Protein AF-A0A519BUS3-F1 (afdb_monomer_lite)

Sequence (157 aa):
MDGTASVGVDHPTNLGDGSLDFIPIWARSNIWEPLGLTVFLQFMILGCLMGTLLGGSQGLARSIFGQIVPKTRSTEFFGFFGFFNKVAAFMGPTLYFFMAVVYDSRVGIFSISMLLLIGAGLLYMVDIEAGRADARAEDERLGKKLLDSQGPDSLVE

Radius of gyration: 26.02 Å; chains: 1; bounding box: 67×36×84 Å

Secondary structure (DSSP, 8-state):
--SS-SS-TT-TT-TT--TTTHHHHHHIIIIIHHHT--HHHHHHHHHHHHHHHHHHHHHHHHHHHHHHS-GGGHHHHHHHHHHHHHHHHHHHHHHHHHHHHHT-HHHHHHHHHHHHHHHHHHHHT--HHHHHHHHHHHHHHHHHHHHHHTSGGGG--

Structure (mmCIF, N/CA/C/O backbone):
data_AF-A0A519BUS3-F1
#
_entry.id   AF-A0A519BUS3-F1
#
loop_
_atom_site.group_PDB
_atom_site.id
_atom_site.type_symbol
_atom_site.label_atom_id
_atom_site.label_alt_id
_atom_site.label_comp_id
_atom_site.label_asym_id
_atom_site.label_entity_id
_atom_site.label_seq_id
_atom_site.pdbx_PDB_ins_code
_atom_site.Cartn_x
_atom_site.Cartn_y
_atom_site.Cartn_z
_atom_site.occupancy
_atom_site.B_iso_or_equiv
_atom_site.auth_seq_id
_atom_site.auth_comp_id
_atom_site.auth_asym_id
_atom_site.auth_atom_id
_atom_site.pdbx_PDB_model_num
ATOM 1 N N . MET A 1 1 ? 33.079 -2.866 -37.517 1.00 43.50 1 MET A N 1
ATOM 2 C CA . MET A 1 1 ? 33.039 -3.243 -36.085 1.00 43.50 1 MET A CA 1
ATOM 3 C C . MET A 1 1 ? 32.382 -2.057 -35.425 1.00 43.50 1 MET A C 1
ATOM 5 O O . MET A 1 1 ? 33.065 -1.098 -35.088 1.00 43.50 1 MET A O 1
ATOM 9 N N . ASP A 1 2 ? 31.055 -2.077 -35.388 1.00 44.03 2 ASP A N 1
ATOM 10 C CA . ASP A 1 2 ? 30.251 -0.878 -35.171 1.00 44.03 2 ASP A CA 1
ATOM 11 C C . ASP A 1 2 ? 29.639 -1.028 -33.779 1.00 44.03 2 ASP A C 1
ATOM 13 O O . ASP A 1 2 ? 28.888 -1.965 -33.524 1.00 44.03 2 ASP A O 1
ATOM 17 N N . GLY A 1 3 ? 30.082 -0.181 -32.846 1.00 52.41 3 GLY A N 1
ATOM 18 C CA . GLY A 1 3 ? 29.872 -0.289 -31.396 1.00 52.41 3 GLY A CA 1
ATOM 19 C C . GLY A 1 3 ? 28.442 -0.047 -30.907 1.00 52.41 3 GLY A C 1
ATOM 20 O O . GLY A 1 3 ? 28.248 0.565 -29.861 1.00 52.41 3 GLY A O 1
ATOM 21 N N . THR A 1 4 ? 27.440 -0.525 -31.635 1.00 55.22 4 THR A N 1
ATOM 22 C CA . THR A 1 4 ? 26.029 -0.486 -31.254 1.00 55.22 4 THR A CA 1
ATOM 23 C C . THR A 1 4 ? 25.475 -1.905 -31.313 1.00 55.22 4 THR A C 1
ATOM 25 O O . THR A 1 4 ? 25.420 -2.490 -32.388 1.00 55.22 4 THR A O 1
ATOM 28 N N . ALA A 1 5 ? 25.062 -2.428 -30.155 1.00 58.00 5 ALA A N 1
ATOM 29 C CA . ALA A 1 5 ? 24.571 -3.791 -29.904 1.00 58.00 5 ALA A CA 1
ATOM 30 C C . ALA A 1 5 ? 25.659 -4.871 -29.709 1.00 58.00 5 ALA A C 1
ATOM 32 O O . ALA A 1 5 ? 25.848 -5.766 -30.525 1.00 58.00 5 ALA A O 1
ATOM 33 N N . SER A 1 6 ? 26.334 -4.829 -28.550 1.00 56.81 6 SER A N 1
ATOM 34 C CA . SER A 1 6 ? 27.083 -5.985 -28.011 1.00 56.81 6 SER A CA 1
ATOM 35 C C . SER A 1 6 ? 26.196 -6.948 -27.200 1.00 56.81 6 SER A C 1
ATOM 37 O O . SER A 1 6 ? 26.695 -7.910 -26.619 1.00 56.81 6 SER A O 1
ATOM 39 N N . VAL A 1 7 ? 24.891 -6.692 -27.128 1.00 58.56 7 VAL A N 1
ATOM 40 C CA . VAL A 1 7 ? 23.921 -7.552 -26.452 1.00 58.56 7 VAL A CA 1
ATOM 41 C C . VAL A 1 7 ? 22.808 -7.875 -27.442 1.00 58.56 7 VAL A C 1
ATOM 43 O O . VAL A 1 7 ? 22.374 -6.992 -28.181 1.00 58.56 7 VAL A O 1
ATOM 46 N N . GLY A 1 8 ? 22.421 -9.151 -27.523 1.00 55.22 8 GLY A N 1
ATOM 47 C CA . GLY A 1 8 ? 21.356 -9.603 -28.417 1.00 55.22 8 GLY A CA 1
ATOM 48 C C . GLY A 1 8 ? 20.045 -8.867 -28.143 1.00 55.22 8 GLY A C 1
ATOM 49 O O . GLY A 1 8 ? 19.851 -8.318 -27.059 1.00 55.22 8 GLY A O 1
ATOM 50 N N . VAL A 1 9 ? 19.152 -8.864 -29.132 1.00 60.03 9 VAL A N 1
ATOM 51 C CA . VAL A 1 9 ? 17.814 -8.255 -29.032 1.00 60.03 9 VAL A CA 1
ATOM 52 C C . VAL A 1 9 ? 17.065 -8.722 -27.771 1.00 60.03 9 VAL A C 1
ATOM 54 O O . VAL A 1 9 ? 16.449 -7.889 -27.115 1.00 60.03 9 VAL A O 1
ATOM 57 N N . ASP A 1 10 ? 17.284 -9.973 -27.344 1.00 54.62 10 ASP A N 1
ATOM 58 C CA . ASP A 1 10 ? 16.731 -10.593 -26.128 1.00 54.62 10 ASP A CA 1
ATOM 59 C C . ASP A 1 10 ? 17.666 -10.516 -24.896 1.00 54.62 10 ASP A C 1
ATOM 61 O O . ASP A 1 10 ? 17.894 -11.508 -24.198 1.00 54.62 10 ASP A O 1
ATOM 65 N N . HIS A 1 11 ? 18.287 -9.366 -24.623 1.00 55.38 11 HIS A N 1
ATOM 66 C CA . HIS A 1 11 ? 19.065 -9.186 -23.389 1.00 55.38 11 HIS A CA 1
ATOM 67 C C . HIS A 1 11 ? 18.204 -8.541 -22.289 1.00 55.38 11 HIS A C 1
ATOM 69 O O . HIS A 1 11 ? 17.600 -7.501 -22.548 1.00 55.38 11 HIS A O 1
ATOM 75 N N . PRO A 1 12 ? 18.224 -9.019 -21.026 1.00 55.50 12 PRO A N 1
ATOM 76 C CA . PRO A 1 12 ? 17.409 -8.487 -19.914 1.00 55.50 12 PRO A CA 1
ATOM 77 C C . PRO A 1 12 ? 17.708 -7.024 -19.510 1.00 55.50 12 PR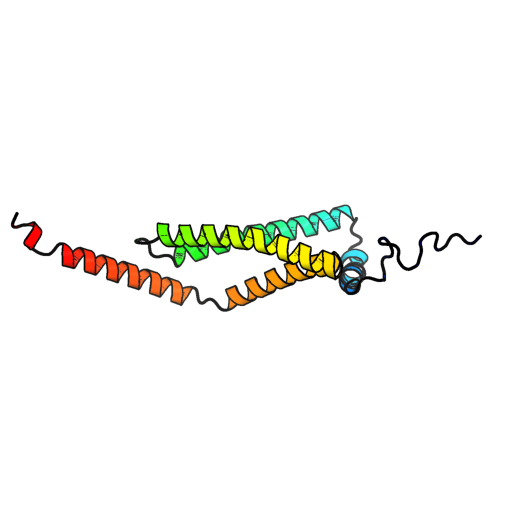O A C 1
ATOM 79 O O . PRO A 1 12 ? 17.160 -6.506 -18.542 1.00 55.50 12 PRO A O 1
ATOM 82 N N . THR A 1 13 ? 18.596 -6.340 -20.234 1.00 53.50 13 THR A N 1
ATOM 83 C CA . THR A 1 13 ? 18.948 -4.917 -20.059 1.00 53.50 13 THR A CA 1
ATOM 84 C C . THR A 1 13 ? 18.439 -4.056 -21.222 1.00 53.50 13 THR A C 1
ATOM 86 O O . THR A 1 13 ? 18.671 -2.849 -21.237 1.00 53.50 13 THR A O 1
ATOM 89 N N . ASN A 1 14 ? 17.746 -4.647 -22.200 1.00 52.12 14 ASN A N 1
ATOM 90 C CA . ASN A 1 14 ? 17.154 -3.917 -23.311 1.00 52.12 14 ASN A CA 1
ATOM 91 C C . ASN A 1 14 ? 15.914 -3.159 -22.803 1.00 52.12 14 ASN A C 1
ATOM 93 O O . ASN A 1 14 ? 14.850 -3.734 -22.584 1.00 52.12 14 ASN A O 1
ATOM 97 N N . LEU A 1 15 ? 16.074 -1.864 -22.516 1.00 55.47 15 LEU A N 1
ATOM 98 C CA . LEU A 1 15 ? 14.956 -0.976 -22.193 1.00 55.47 15 LEU A CA 1
ATOM 99 C C . LEU A 1 15 ? 14.218 -0.663 -23.500 1.00 55.47 15 LEU A C 1
ATOM 101 O O . LEU A 1 15 ? 14.729 0.101 -24.317 1.00 55.47 15 LEU A O 1
ATOM 105 N N . GLY A 1 16 ? 13.036 -1.253 -23.686 1.00 53.16 16 GLY A N 1
ATOM 106 C CA . GLY A 1 16 ? 12.238 -1.100 -24.904 1.00 53.16 16 GLY A CA 1
ATOM 107 C C . GLY A 1 16 ? 11.374 -2.308 -25.277 1.00 53.16 16 GLY A C 1
ATOM 108 O O . GLY A 1 16 ? 10.495 -2.149 -26.117 1.00 53.16 16 GLY A O 1
ATOM 109 N N . ASP A 1 17 ? 11.589 -3.475 -24.662 1.00 62.38 17 ASP A N 1
ATOM 110 C CA . ASP A 1 17 ? 10.862 -4.720 -24.982 1.00 62.38 17 ASP A CA 1
ATOM 111 C C . ASP A 1 17 ? 9.838 -5.135 -23.899 1.00 62.38 17 ASP A C 1
ATOM 113 O O . ASP A 1 17 ? 9.144 -6.144 -23.999 1.00 62.38 17 ASP A O 1
ATOM 117 N N . GLY A 1 18 ? 9.704 -4.344 -22.826 1.00 66.62 18 GLY A N 1
ATOM 118 C CA . GLY A 1 18 ? 8.740 -4.610 -21.761 1.00 66.62 18 GLY A CA 1
ATOM 119 C C . GLY A 1 18 ? 7.330 -4.142 -22.126 1.00 66.62 18 GLY A C 1
ATOM 120 O O . GLY A 1 18 ? 7.119 -2.976 -22.464 1.00 66.62 18 GLY A O 1
ATOM 121 N N . SER A 1 19 ? 6.324 -5.004 -21.940 1.00 70.56 19 SER A N 1
ATOM 122 C CA . SER A 1 19 ? 4.904 -4.703 -22.213 1.00 70.56 19 SER A CA 1
ATOM 123 C C . SER A 1 19 ? 4.339 -3.479 -21.466 1.00 70.56 19 SER A C 1
ATOM 125 O O . SER A 1 19 ? 3.289 -2.965 -21.847 1.00 70.56 19 SER A O 1
ATOM 127 N N . LEU A 1 20 ? 5.029 -2.989 -20.426 1.00 77.25 20 LEU A N 1
ATOM 128 C CA . LEU A 1 20 ? 4.630 -1.846 -19.591 1.00 77.25 20 LEU A CA 1
ATOM 129 C C . LEU A 1 20 ? 5.650 -0.686 -19.577 1.00 77.25 20 LEU A C 1
ATOM 131 O O . LEU A 1 20 ? 5.586 0.183 -18.706 1.00 77.25 20 LEU A O 1
ATOM 135 N N . ASP A 1 21 ? 6.577 -0.626 -20.538 1.00 77.50 21 ASP A N 1
ATOM 136 C CA . ASP A 1 21 ? 7.639 0.398 -20.573 1.00 77.50 21 ASP A CA 1
ATOM 137 C C . ASP A 1 21 ? 7.135 1.815 -20.873 1.00 77.50 21 ASP A C 1
ATOM 139 O O . ASP A 1 21 ? 7.781 2.803 -20.516 1.00 77.50 21 ASP A O 1
ATOM 143 N N . PHE A 1 22 ? 5.934 1.946 -21.434 1.00 79.50 22 PHE A N 1
ATOM 144 C CA . PHE A 1 22 ? 5.312 3.243 -21.693 1.00 79.50 22 PHE A CA 1
ATOM 145 C C . PHE A 1 22 ? 5.052 4.054 -20.410 1.00 79.50 22 PHE A C 1
ATOM 147 O O . PHE A 1 22 ? 5.099 5.281 -20.456 1.00 79.50 22 PHE A O 1
ATOM 154 N N . ILE A 1 23 ? 4.827 3.400 -19.260 1.00 83.31 23 ILE A N 1
ATOM 155 C CA . ILE A 1 23 ? 4.554 4.068 -17.974 1.00 83.31 23 ILE A CA 1
ATOM 156 C C . ILE A 1 23 ? 5.780 4.861 -17.483 1.00 83.31 23 ILE A C 1
ATOM 158 O O . ILE A 1 23 ? 5.665 6.075 -17.286 1.00 83.31 23 ILE A O 1
ATOM 162 N N . PRO A 1 24 ? 6.967 4.245 -17.292 1.00 81.75 24 PRO A N 1
ATOM 163 C CA . PRO A 1 24 ? 8.156 4.980 -16.870 1.00 81.75 24 PRO A CA 1
ATOM 164 C C . PRO A 1 24 ? 8.643 5.974 -17.930 1.00 81.75 24 PRO A C 1
ATOM 166 O O . PRO A 1 24 ? 9.142 7.036 -17.560 1.00 81.75 24 PRO A O 1
ATOM 169 N N . ILE A 1 25 ? 8.476 5.675 -19.226 1.00 81.81 25 ILE A N 1
ATOM 170 C CA . ILE A 1 25 ? 8.841 6.602 -20.309 1.00 81.81 25 ILE A CA 1
ATOM 171 C C . ILE A 1 25 ? 7.969 7.862 -20.254 1.00 81.81 25 ILE A C 1
ATOM 173 O O . ILE A 1 25 ? 8.501 8.970 -20.294 1.00 81.81 25 ILE A O 1
ATOM 177 N N . TRP A 1 26 ? 6.652 7.710 -20.086 1.00 86.31 26 TRP A N 1
ATOM 178 C CA . TRP A 1 26 ? 5.728 8.836 -19.943 1.00 86.31 26 TRP A CA 1
ATOM 179 C C . TRP A 1 26 ? 6.018 9.669 -18.689 1.00 86.31 26 TRP A C 1
ATOM 181 O O . TRP A 1 26 ? 6.061 10.898 -18.761 1.00 86.31 26 TRP A O 1
ATOM 191 N N . ALA A 1 27 ? 6.267 9.015 -17.549 1.00 84.44 27 ALA A N 1
ATOM 192 C CA . ALA A 1 27 ? 6.607 9.708 -16.309 1.00 84.44 27 ALA A CA 1
ATOM 193 C C . ALA A 1 27 ? 7.929 10.478 -16.442 1.00 84.44 27 ALA A C 1
ATOM 195 O O . ALA A 1 27 ? 8.046 11.608 -15.970 1.00 84.44 27 ALA A O 1
ATOM 196 N N . ARG A 1 28 ? 8.923 9.900 -17.128 1.00 80.69 28 ARG A N 1
ATOM 197 C CA . ARG A 1 28 ? 10.188 10.578 -17.412 1.00 80.69 28 ARG A CA 1
ATOM 198 C C . ARG A 1 28 ? 9.976 11.840 -18.236 1.00 80.69 28 ARG A C 1
ATOM 200 O O . ARG A 1 28 ? 10.441 12.886 -17.803 1.00 80.69 28 ARG A O 1
ATOM 207 N N . SER A 1 29 ? 9.265 11.753 -19.354 1.00 82.88 29 SER A N 1
ATOM 208 C CA . SER A 1 29 ? 9.110 12.885 -20.273 1.00 82.88 29 SER A CA 1
ATOM 209 C C . SER A 1 29 ? 8.182 13.986 -19.754 1.00 82.88 29 SER A C 1
ATOM 211 O O . SER A 1 29 ? 8.418 15.157 -20.026 1.00 82.88 29 SER A O 1
ATOM 213 N N . ASN A 1 30 ? 7.142 13.644 -18.985 1.00 86.12 30 ASN A N 1
ATOM 214 C CA . ASN A 1 30 ? 6.141 14.621 -18.534 1.00 86.12 30 ASN A CA 1
ATOM 215 C C . ASN A 1 30 ? 6.383 15.151 -17.119 1.00 86.12 30 ASN A C 1
ATOM 217 O O . ASN A 1 30 ? 5.965 16.264 -16.812 1.00 86.12 30 ASN A O 1
ATOM 221 N N . ILE A 1 31 ? 7.012 14.363 -16.243 1.00 84.00 31 ILE A N 1
ATOM 222 C CA . ILE A 1 31 ? 7.210 14.732 -14.836 1.00 84.00 31 ILE A CA 1
ATOM 223 C C . ILE A 1 31 ? 8.679 15.072 -14.607 1.00 84.00 31 ILE A C 1
ATOM 225 O O . ILE A 1 31 ? 9.006 16.189 -14.224 1.00 84.00 31 ILE A O 1
ATOM 229 N N . TRP A 1 32 ? 9.584 14.125 -14.852 1.00 81.50 32 TRP A N 1
ATOM 230 C CA . TRP A 1 32 ? 10.968 14.249 -14.385 1.00 81.50 32 TRP A CA 1
ATOM 231 C C . TRP A 1 32 ? 11.850 15.155 -15.248 1.00 81.50 32 TRP A C 1
ATOM 233 O O . TRP A 1 32 ? 12.664 15.902 -14.708 1.00 81.50 32 TRP A O 1
ATOM 243 N N . GLU A 1 33 ? 11.684 15.103 -16.567 1.00 80.44 33 GLU A N 1
ATOM 244 C CA . GLU A 1 33 ? 12.422 15.908 -17.542 1.00 80.44 33 GLU A CA 1
ATOM 245 C C . GLU A 1 33 ? 12.129 17.417 -17.429 1.00 80.44 33 GLU A 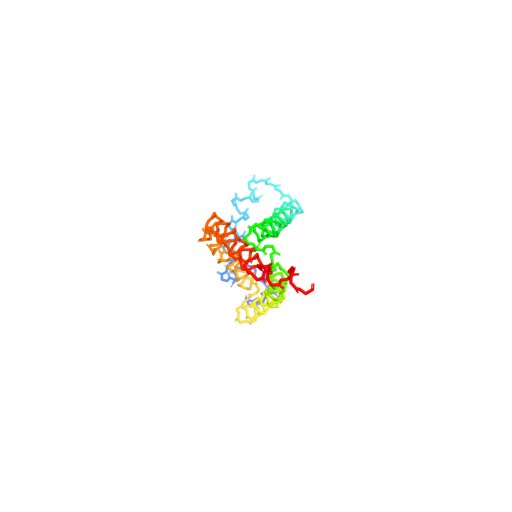C 1
ATOM 247 O O . GLU A 1 33 ? 13.091 18.173 -17.282 1.00 80.44 33 GLU A O 1
ATOM 252 N N . PRO A 1 34 ? 10.864 17.892 -17.372 1.00 85.25 34 PRO A N 1
ATOM 253 C CA . PRO A 1 34 ? 10.586 19.320 -17.188 1.00 85.25 34 PRO A CA 1
ATOM 254 C C . PRO A 1 34 ? 10.961 19.839 -15.795 1.00 85.25 34 PRO A C 1
ATOM 256 O O . PRO A 1 34 ? 11.247 21.024 -15.642 1.00 85.25 34 PRO A O 1
ATOM 259 N N . LEU A 1 35 ? 10.988 18.972 -14.777 1.00 83.19 35 LEU A N 1
ATOM 260 C CA . LEU A 1 35 ? 11.416 19.345 -13.426 1.00 83.19 35 LEU A CA 1
ATOM 261 C C . LEU A 1 35 ? 12.948 19.394 -13.269 1.00 83.19 35 LEU A C 1
ATOM 263 O O . LEU A 1 35 ? 13.431 19.913 -12.264 1.00 83.19 35 LEU A O 1
ATOM 267 N N . GLY A 1 36 ? 13.719 18.850 -14.220 1.00 84.69 36 GLY A N 1
ATOM 268 C CA . GLY A 1 36 ? 15.188 18.866 -14.189 1.00 84.69 36 GLY A CA 1
ATOM 269 C C . GLY A 1 36 ? 15.810 18.180 -12.963 1.00 84.69 36 GLY A C 1
ATOM 270 O O . GLY A 1 36 ? 16.940 18.490 -12.584 1.00 84.69 36 GLY A O 1
ATOM 271 N N . LEU A 1 37 ? 15.078 17.277 -12.301 1.00 84.38 37 LEU A N 1
ATOM 272 C CA . LEU A 1 37 ? 15.495 16.687 -11.026 1.00 84.38 37 LEU A CA 1
ATOM 273 C C . LEU A 1 37 ? 16.548 15.596 -11.217 1.00 84.38 37 LEU A C 1
ATOM 275 O O . LEU A 1 37 ? 16.428 14.734 -12.091 1.00 84.38 37 LEU A O 1
ATOM 279 N N . THR A 1 38 ? 17.538 15.570 -10.324 1.00 88.38 38 THR A N 1
ATOM 280 C CA . THR A 1 38 ? 18.518 14.480 -10.263 1.00 88.38 38 THR A CA 1
ATOM 281 C C . THR A 1 38 ? 17.838 13.165 -9.886 1.00 88.38 38 THR A C 1
ATOM 283 O O . THR A 1 38 ? 16.873 13.151 -9.122 1.00 88.38 38 THR A O 1
ATOM 286 N N . VAL A 1 39 ? 18.374 12.039 -10.369 1.00 85.69 39 VAL A N 1
ATOM 287 C CA . VAL A 1 39 ? 17.848 10.689 -10.082 1.00 85.69 39 VAL A CA 1
ATOM 288 C C . VAL A 1 39 ? 17.668 10.463 -8.574 1.00 85.69 39 VAL A C 1
ATOM 290 O O . VAL A 1 39 ? 16.649 9.935 -8.141 1.00 85.69 39 VAL A O 1
ATOM 293 N N . PHE A 1 40 ? 18.610 10.947 -7.761 1.00 89.44 40 PHE A N 1
ATOM 294 C CA . PHE A 1 40 ? 18.525 10.881 -6.302 1.00 89.44 40 PHE A CA 1
ATOM 295 C C . PHE A 1 40 ? 17.272 11.570 -5.737 1.00 89.44 40 PHE A C 1
ATOM 297 O O . PHE A 1 40 ? 16.564 10.984 -4.919 1.00 89.44 40 PHE A O 1
ATOM 304 N N . LEU A 1 41 ? 16.960 12.788 -6.194 1.00 89.25 41 LEU A N 1
ATOM 305 C CA . LEU A 1 41 ? 15.764 13.509 -5.752 1.00 89.25 41 LEU A CA 1
ATOM 306 C C . LEU A 1 41 ? 14.477 12.828 -6.222 1.00 89.25 41 LEU A C 1
ATOM 308 O O . LEU A 1 41 ? 13.517 12.782 -5.458 1.00 89.25 41 LEU A O 1
ATOM 312 N N . GLN A 1 42 ? 14.466 12.248 -7.426 1.00 88.25 42 GLN A N 1
ATOM 313 C CA . GLN A 1 42 ? 13.321 11.474 -7.924 1.00 88.25 42 GLN A CA 1
ATOM 314 C C . GLN A 1 42 ? 13.008 10.302 -6.983 1.00 88.25 42 GLN A C 1
ATOM 316 O O . GLN A 1 42 ? 11.871 10.152 -6.535 1.00 88.25 42 GLN A O 1
ATOM 321 N N . PHE A 1 43 ? 14.028 9.520 -6.608 1.00 88.31 43 PHE A N 1
ATOM 322 C CA . PHE A 1 43 ? 13.878 8.419 -5.652 1.00 88.31 43 PHE A CA 1
ATOM 323 C C . PHE A 1 43 ? 13.436 8.896 -4.269 1.00 88.31 43 PHE A C 1
ATOM 325 O O . PHE A 1 43 ? 12.572 8.269 -3.660 1.00 88.31 43 PHE A O 1
ATOM 332 N N . MET A 1 44 ? 13.991 10.002 -3.772 1.00 93.62 44 MET A N 1
ATOM 333 C CA . MET A 1 44 ? 13.644 10.512 -2.448 1.00 93.62 44 MET A CA 1
ATOM 334 C C . MET A 1 44 ? 12.200 11.019 -2.379 1.00 93.62 44 MET A C 1
ATOM 336 O O . MET A 1 44 ? 11.494 10.717 -1.418 1.00 93.62 44 MET A O 1
ATOM 340 N N . ILE A 1 45 ? 11.735 11.731 -3.410 1.00 92.44 45 ILE A N 1
ATOM 341 C CA . ILE A 1 45 ? 10.344 12.188 -3.502 1.00 92.44 45 ILE A CA 1
ATOM 342 C C . ILE A 1 45 ? 9.405 10.984 -3.583 1.00 92.44 45 ILE A C 1
ATOM 344 O O . ILE A 1 45 ? 8.476 10.896 -2.786 1.00 92.44 45 ILE A O 1
ATOM 348 N N . LEU A 1 46 ? 9.668 10.032 -4.485 1.00 91.06 46 LEU A N 1
ATOM 349 C CA . LEU A 1 46 ? 8.849 8.824 -4.630 1.00 91.06 46 LEU A CA 1
ATOM 350 C C . LEU A 1 46 ? 8.803 7.996 -3.342 1.00 91.06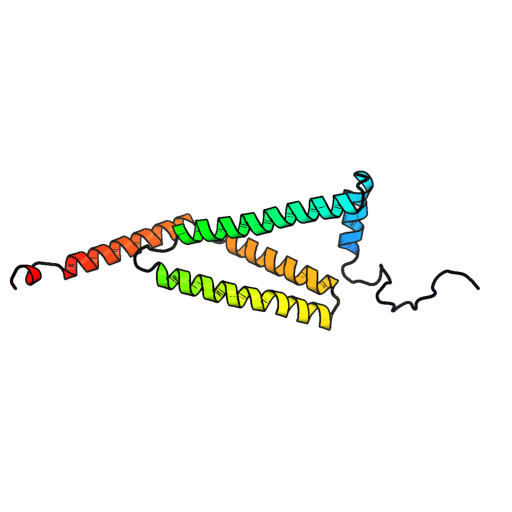 46 LEU A C 1
ATOM 352 O O . LEU A 1 46 ? 7.731 7.551 -2.935 1.00 91.06 46 LEU A O 1
ATOM 356 N N . GLY A 1 47 ? 9.949 7.818 -2.683 1.00 94.19 47 GLY A N 1
ATOM 357 C CA . GLY A 1 47 ? 10.056 7.089 -1.423 1.00 94.19 47 GLY A CA 1
ATOM 358 C C . GLY A 1 47 ? 9.293 7.768 -0.288 1.00 94.19 47 GLY A C 1
ATOM 359 O O . GLY A 1 47 ? 8.569 7.096 0.442 1.00 94.19 47 GLY A O 1
ATOM 360 N N . CYS A 1 48 ? 9.390 9.095 -0.171 1.00 96.00 48 CYS A N 1
ATOM 361 C CA . CYS A 1 48 ? 8.631 9.863 0.814 1.00 96.00 48 CYS A CA 1
ATOM 362 C C . CYS A 1 48 ? 7.121 9.744 0.561 1.00 96.00 48 CYS A C 1
ATOM 364 O O . CYS A 1 48 ? 6.366 9.397 1.465 1.00 96.00 48 CYS A O 1
ATOM 366 N N . LEU A 1 49 ? 6.693 9.938 -0.689 1.00 94.50 49 LEU A N 1
ATOM 367 C CA . LEU A 1 49 ? 5.286 9.907 -1.086 1.00 94.50 49 LEU A CA 1
ATOM 368 C C . LEU A 1 49 ? 4.669 8.521 -0.845 1.00 94.50 49 LEU A C 1
ATOM 370 O O . LEU A 1 49 ? 3.604 8.418 -0.236 1.00 94.50 49 LEU A O 1
ATOM 374 N N . MET A 1 50 ? 5.370 7.449 -1.231 1.00 93.12 50 MET A N 1
ATOM 375 C CA . MET A 1 50 ? 4.936 6.085 -0.921 1.00 93.12 50 MET A CA 1
ATOM 376 C C . MET A 1 50 ? 4.971 5.784 0.576 1.00 93.12 50 MET A C 1
ATOM 378 O O . MET A 1 50 ? 4.027 5.192 1.091 1.00 93.12 50 MET A O 1
ATOM 382 N N . GLY A 1 51 ? 6.004 6.216 1.302 1.00 94.12 51 GLY A N 1
ATOM 383 C CA . GLY A 1 51 ? 6.089 6.034 2.751 1.00 94.12 51 GLY A CA 1
ATOM 384 C C . GLY A 1 51 ? 4.908 6.674 3.483 1.00 94.12 51 GLY A C 1
ATOM 385 O O . GLY A 1 51 ? 4.271 6.029 4.319 1.00 94.12 51 GLY A O 1
ATOM 386 N N . THR A 1 52 ? 4.554 7.907 3.117 1.00 95.50 52 THR A N 1
ATOM 387 C CA . THR A 1 52 ? 3.377 8.598 3.651 1.00 95.50 52 THR A CA 1
ATOM 388 C C . THR A 1 52 ? 2.081 7.895 3.255 1.00 95.50 52 THR A C 1
ATOM 390 O O . THR A 1 52 ? 1.220 7.708 4.111 1.00 95.50 52 THR A O 1
ATOM 393 N N . LEU A 1 53 ? 1.941 7.455 2.000 1.00 93.00 53 LEU A N 1
ATOM 394 C CA . LEU A 1 53 ? 0.745 6.752 1.531 1.00 93.00 53 LEU A CA 1
ATOM 395 C C . LEU A 1 53 ? 0.521 5.433 2.287 1.00 93.00 53 LEU A C 1
ATOM 397 O O . LEU A 1 53 ? -0.581 5.178 2.780 1.00 93.00 53 LEU A O 1
ATOM 401 N N . LEU A 1 54 ? 1.564 4.607 2.417 1.00 91.50 54 LEU A N 1
ATOM 402 C CA . LEU A 1 54 ? 1.489 3.318 3.105 1.00 91.50 54 LEU A CA 1
ATOM 403 C C . LEU A 1 54 ? 1.283 3.501 4.616 1.00 91.50 54 LEU A C 1
ATOM 405 O O . LEU A 1 54 ? 0.443 2.818 5.202 1.00 91.50 54 LEU A O 1
ATOM 409 N N . GLY A 1 55 ? 2.006 4.431 5.247 1.00 92.19 55 GLY A N 1
ATOM 410 C CA . GLY A 1 55 ? 1.876 4.710 6.680 1.00 92.19 55 GLY A CA 1
ATOM 411 C C . GLY A 1 55 ? 0.519 5.316 7.046 1.00 92.19 55 GLY A C 1
ATOM 412 O O . GLY A 1 55 ? -0.129 4.864 7.992 1.00 92.19 55 GLY A O 1
ATOM 413 N N . GLY A 1 56 ? 0.054 6.290 6.260 1.00 92.81 56 GLY A N 1
ATOM 414 C CA . GLY A 1 56 ? -1.250 6.927 6.439 1.00 92.81 56 GLY A CA 1
ATOM 415 C C . GLY A 1 56 ? -2.394 5.925 6.314 1.00 92.81 56 GLY A C 1
ATOM 416 O O . GLY A 1 56 ? -3.240 5.846 7.202 1.00 92.81 56 GLY A O 1
ATOM 417 N N . SER A 1 57 ? -2.370 5.085 5.275 1.00 91.94 57 SER A N 1
ATOM 418 C CA . SER A 1 57 ? -3.398 4.056 5.061 1.00 91.94 57 SER A CA 1
ATOM 419 C C . SER A 1 57 ? -3.453 3.041 6.208 1.00 91.94 57 SER A C 1
ATOM 421 O O . SER A 1 57 ? -4.538 2.700 6.676 1.00 91.94 57 SER A O 1
ATOM 423 N N . GLN A 1 58 ? -2.297 2.594 6.718 1.00 90.12 58 GLN A N 1
ATOM 424 C CA . GLN A 1 58 ? -2.244 1.670 7.859 1.00 90.12 58 GLN A CA 1
ATOM 425 C C . GLN A 1 58 ? -2.809 2.289 9.147 1.00 90.12 58 GLN A C 1
ATOM 427 O O . GLN A 1 58 ? -3.517 1.613 9.899 1.00 90.12 58 GLN A O 1
ATOM 432 N N . GLY A 1 59 ? -2.522 3.569 9.402 1.00 91.38 59 GLY A N 1
ATOM 433 C CA . GLY A 1 59 ? -3.072 4.300 10.546 1.00 91.38 59 GLY A CA 1
ATOM 434 C C . GLY A 1 59 ? -4.588 4.484 10.449 1.00 91.38 59 GLY A C 1
ATOM 435 O O . GLY A 1 59 ? -5.312 4.187 11.402 1.00 91.38 59 GLY A O 1
ATOM 436 N N . LEU A 1 60 ? -5.073 4.905 9.277 1.00 90.12 60 LEU A N 1
ATOM 437 C CA . LEU A 1 60 ? -6.501 5.086 9.007 1.00 90.12 60 LEU A CA 1
ATOM 438 C C . LEU A 1 60 ? -7.276 3.774 9.151 1.00 90.12 60 LEU A C 1
ATOM 440 O O . LEU A 1 60 ? -8.298 3.748 9.833 1.00 90.12 60 LEU A O 1
ATOM 444 N N . ALA A 1 61 ? -6.760 2.674 8.597 1.00 88.62 61 ALA A N 1
ATOM 445 C CA . ALA A 1 61 ? -7.396 1.364 8.702 1.00 88.62 61 ALA A CA 1
ATOM 446 C C . ALA A 1 61 ? -7.592 0.934 10.165 1.00 88.62 61 ALA A C 1
ATOM 448 O O . ALA A 1 61 ? -8.685 0.515 10.544 1.00 88.62 61 ALA A O 1
ATOM 449 N N . ARG A 1 62 ? -6.567 1.096 11.019 1.00 87.75 62 ARG A N 1
ATOM 450 C CA . ARG A 1 62 ? -6.692 0.783 12.454 1.00 87.75 62 ARG A CA 1
ATOM 451 C C . ARG A 1 62 ? -7.688 1.692 13.171 1.00 87.75 62 ARG A C 1
ATOM 453 O O . ARG A 1 62 ? -8.423 1.214 14.031 1.00 87.75 62 ARG A O 1
ATOM 460 N N . SER A 1 63 ? -7.716 2.980 12.829 1.00 90.38 63 SER A N 1
ATOM 461 C CA . SER A 1 63 ? -8.648 3.939 13.431 1.00 90.38 63 SER A CA 1
ATOM 462 C C . SER A 1 63 ? -10.105 3.624 13.083 1.00 90.38 63 SER A C 1
ATOM 464 O O . SER A 1 63 ? -10.953 3.615 13.973 1.00 90.38 63 SER A O 1
ATOM 466 N N . ILE A 1 64 ? -10.392 3.327 11.812 1.00 88.19 64 ILE A N 1
ATOM 467 C CA . ILE A 1 64 ? -11.737 2.960 11.347 1.00 88.19 64 ILE A C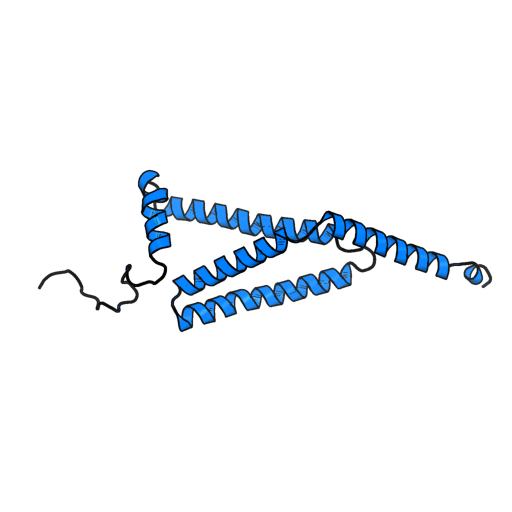A 1
ATOM 468 C C . ILE A 1 64 ? -12.169 1.641 11.990 1.00 88.19 64 ILE A C 1
ATOM 470 O O . ILE A 1 64 ? -13.268 1.550 12.533 1.00 88.19 64 ILE A O 1
ATOM 474 N N . PHE A 1 65 ? -11.282 0.644 12.011 1.00 87.69 65 PHE A N 1
ATOM 475 C CA . PHE A 1 65 ? -11.570 -0.651 12.622 1.00 87.69 65 PHE A CA 1
ATOM 476 C C . PHE A 1 65 ? -11.946 -0.520 14.106 1.00 87.69 65 PHE A C 1
ATOM 478 O O . PHE A 1 65 ? -12.947 -1.080 14.542 1.00 87.69 65 PHE A O 1
ATOM 485 N N . GLY A 1 66 ? -11.217 0.295 14.875 1.00 84.81 66 GLY A N 1
ATOM 486 C CA . GLY A 1 66 ? -11.530 0.537 16.287 1.00 84.81 66 GLY A CA 1
ATOM 487 C C . GLY A 1 66 ? -12.881 1.220 16.542 1.00 84.81 66 GLY A C 1
ATOM 488 O O . GLY A 1 66 ? -13.402 1.118 17.647 1.00 84.81 66 GLY A O 1
ATOM 489 N N . GLN A 1 67 ? -13.458 1.903 15.550 1.00 83.88 67 GLN A N 1
ATOM 490 C CA . GLN A 1 67 ? -14.764 2.562 15.676 1.00 83.88 67 GLN A CA 1
ATOM 491 C C . GLN A 1 67 ? -15.948 1.645 15.338 1.00 83.88 67 GLN A C 1
ATOM 493 O O . GLN A 1 67 ? -17.061 1.925 15.778 1.00 83.88 67 GLN A O 1
ATOM 498 N N . ILE A 1 68 ? -15.718 0.587 14.554 1.00 84.94 68 ILE A N 1
ATOM 499 C CA . ILE A 1 68 ? -16.754 -0.338 14.057 1.00 84.94 68 ILE A CA 1
ATOM 500 C C . ILE A 1 68 ? -16.809 -1.627 14.897 1.00 84.94 68 ILE A C 1
ATOM 502 O O . ILE A 1 68 ? -17.787 -2.366 14.861 1.00 84.94 68 ILE A O 1
ATOM 506 N N . VAL A 1 69 ? -15.774 -1.919 15.685 1.00 84.50 69 VAL A N 1
ATOM 507 C CA . VAL A 1 69 ? -15.740 -3.126 16.518 1.00 84.50 69 VAL A CA 1
ATOM 508 C C . VAL A 1 69 ? -16.475 -2.901 17.853 1.00 84.50 69 VAL A C 1
ATOM 510 O O . VAL A 1 69 ? -16.114 -1.975 18.586 1.00 84.50 69 VAL A O 1
ATOM 513 N N . PRO A 1 70 ? -17.458 -3.753 18.219 1.00 78.00 70 PRO A N 1
ATOM 514 C CA . PRO A 1 70 ? -18.151 -3.673 19.507 1.00 78.00 70 PRO A CA 1
ATOM 515 C C . PRO A 1 70 ? -17.194 -3.976 20.667 1.00 78.00 70 PRO A C 1
ATOM 517 O O . PRO A 1 70 ? -16.332 -4.860 20.575 1.00 78.00 70 PRO A O 1
ATOM 520 N N . LYS A 1 71 ? -17.336 -3.264 21.791 1.00 75.31 71 LYS A N 1
ATOM 521 C CA . LYS A 1 71 ? -16.377 -3.341 22.913 1.00 75.31 71 LYS A CA 1
ATOM 522 C C . LYS A 1 71 ? -16.380 -4.711 23.574 1.00 75.31 71 LYS A C 1
ATOM 524 O O . LYS A 1 71 ? -15.329 -5.219 23.967 1.00 75.31 71 LYS A O 1
ATOM 529 N N . THR A 1 72 ? -17.563 -5.308 23.648 1.00 73.44 72 THR A N 1
ATOM 530 C CA . THR A 1 72 ? -17.827 -6.600 24.290 1.00 73.44 72 THR A CA 1
ATOM 531 C C . THR A 1 72 ? -17.157 -7.791 23.596 1.00 73.44 72 THR A C 1
ATOM 533 O O . THR A 1 72 ? -16.800 -8.750 24.273 1.00 73.44 72 THR A O 1
ATOM 536 N N . ARG A 1 73 ? -16.926 -7.731 22.274 1.00 76.19 73 ARG A N 1
ATOM 537 C CA . ARG A 1 73 ? -16.267 -8.798 21.484 1.00 76.19 73 ARG A CA 1
ATOM 538 C C . ARG A 1 73 ? -14.972 -8.364 20.801 1.00 76.19 73 ARG A C 1
ATOM 540 O O . ARG A 1 73 ? -14.494 -9.019 19.876 1.00 76.19 73 ARG A O 1
ATOM 547 N N . SER A 1 74 ? -14.374 -7.273 21.267 1.00 78.44 74 SER A N 1
ATOM 548 C CA . SER A 1 74 ? -13.192 -6.669 20.646 1.00 78.44 74 SER A CA 1
ATOM 549 C C . SER A 1 74 ? -12.043 -7.659 20.400 1.00 78.44 74 SER A C 1
ATOM 551 O O . SER A 1 74 ? -11.502 -7.697 19.296 1.00 78.44 74 SER A O 1
ATOM 553 N N . THR A 1 75 ? -11.718 -8.526 21.362 1.00 84.75 75 THR A N 1
ATOM 554 C CA . THR A 1 75 ? -10.630 -9.514 21.231 1.00 84.75 75 THR A CA 1
ATOM 555 C C . THR A 1 75 ? -10.828 -10.495 20.069 1.00 84.75 75 THR A C 1
ATOM 557 O O . THR A 1 75 ? -9.860 -10.816 19.381 1.00 84.75 75 THR A O 1
ATOM 560 N N . GLU A 1 76 ? -12.059 -10.939 19.797 1.00 87.56 76 GLU A N 1
ATOM 561 C CA . GLU A 1 76 ? -12.348 -11.866 18.691 1.00 87.56 76 GLU A CA 1
ATOM 562 C C . GLU A 1 76 ? -12.103 -11.188 17.337 1.00 87.56 76 GLU A C 1
ATOM 564 O O . GLU A 1 76 ? -11.374 -11.710 16.491 1.00 87.56 76 GLU A O 1
ATOM 569 N N . PHE A 1 77 ? -12.634 -9.974 17.157 1.00 86.12 77 PHE A N 1
ATOM 570 C CA . PHE A 1 77 ? -12.468 -9.196 15.927 1.00 86.12 77 PHE A CA 1
ATOM 571 C C . PHE A 1 77 ? -11.008 -8.793 15.680 1.00 86.12 77 PHE A C 1
ATOM 573 O O . PHE A 1 77 ? -10.525 -8.908 14.552 1.00 86.12 77 PHE A O 1
ATOM 580 N N . PHE A 1 78 ? -10.266 -8.384 16.716 1.00 86.38 78 PHE A N 1
ATOM 581 C CA . PHE A 1 78 ? -8.831 -8.101 16.590 1.00 86.38 78 PHE A CA 1
ATOM 582 C C . PHE A 1 78 ? -8.011 -9.360 16.260 1.00 86.38 78 PHE A C 1
ATOM 584 O O . PHE A 1 78 ? -7.048 -9.272 15.494 1.00 86.38 78 PHE A O 1
ATOM 591 N N . GLY A 1 79 ? -8.414 -10.532 16.766 1.00 89.00 79 GLY A N 1
ATOM 592 C CA . GLY A 1 79 ? -7.838 -11.822 16.382 1.00 89.00 79 GLY A CA 1
ATOM 593 C C . GLY A 1 79 ? -8.005 -12.114 14.887 1.00 89.00 79 GLY A C 1
ATOM 594 O O . GLY A 1 79 ? -7.024 -12.423 14.204 1.00 89.00 79 GLY A O 1
ATOM 595 N N . PHE A 1 80 ? -9.214 -11.925 14.347 1.00 89.62 80 PHE A N 1
ATOM 596 C CA . PHE A 1 80 ? -9.472 -12.065 12.909 1.00 89.62 80 PHE A CA 1
ATOM 597 C C . PHE A 1 80 ? -8.697 -11.040 12.072 1.00 89.62 80 PHE A C 1
ATOM 599 O O . PHE A 1 80 ? -8.074 -11.411 11.078 1.00 89.62 80 PHE A O 1
ATOM 606 N N . PHE A 1 81 ? -8.663 -9.770 12.487 1.00 88.62 81 PHE A N 1
ATOM 607 C CA . PHE A 1 81 ? -7.889 -8.725 11.809 1.00 88.62 81 PHE A CA 1
ATOM 608 C C . PHE A 1 81 ? -6.396 -9.081 11.710 1.00 88.62 81 PHE A C 1
ATOM 610 O O . PHE A 1 81 ? -5.774 -8.926 10.656 1.00 88.62 81 PHE A O 1
ATOM 617 N N . GLY A 1 82 ? -5.815 -9.618 12.788 1.00 89.69 82 GLY A N 1
ATOM 618 C CA . GLY A 1 82 ? -4.436 -10.109 12.798 1.00 89.69 82 GLY A CA 1
ATOM 619 C C . GLY A 1 82 ? -4.208 -11.287 11.844 1.00 89.69 82 GLY A C 1
ATOM 620 O O . GLY A 1 82 ? -3.219 -11.301 11.108 1.00 89.69 82 GLY A O 1
ATOM 621 N N . PHE A 1 83 ? -5.135 -12.247 11.808 1.00 93.75 83 PHE A N 1
ATOM 622 C CA . PHE A 1 83 ? -5.077 -13.380 10.883 1.00 93.75 83 PHE A CA 1
ATOM 623 C C . PHE A 1 83 ? -5.103 -12.926 9.417 1.00 93.75 83 PHE A C 1
ATOM 625 O O . PHE A 1 83 ? -4.218 -13.304 8.646 1.00 93.75 83 PHE A O 1
ATOM 632 N N . PHE A 1 84 ? -6.047 -12.057 9.040 1.00 90.75 84 PHE A N 1
ATOM 633 C CA . PHE A 1 84 ? -6.143 -11.538 7.672 1.00 90.75 84 PHE A CA 1
ATOM 634 C C . PHE A 1 84 ? -4.908 -10.741 7.256 1.00 90.75 84 PHE A C 1
ATOM 636 O O . PHE A 1 84 ? -4.448 -10.900 6.129 1.00 90.75 84 PHE A O 1
ATOM 643 N N . ASN A 1 85 ? -4.312 -9.958 8.159 1.00 90.31 85 ASN A N 1
ATOM 644 C CA . ASN A 1 85 ? -3.050 -9.271 7.870 1.00 90.31 85 ASN A CA 1
ATOM 645 C C . ASN A 1 85 ? -1.917 -10.252 7.554 1.00 90.31 85 ASN A C 1
ATOM 647 O O . ASN A 1 85 ? -1.122 -10.004 6.648 1.00 90.31 85 ASN A O 1
ATOM 651 N N . LYS A 1 86 ? -1.847 -11.384 8.260 1.00 93.81 86 LYS A N 1
ATOM 652 C CA . LYS A 1 86 ? -0.838 -12.415 7.993 1.00 93.81 86 LYS A CA 1
ATOM 653 C C . LYS A 1 86 ? -1.071 -13.106 6.648 1.00 93.81 86 LYS A C 1
ATOM 655 O O . LYS A 1 86 ? -0.113 -13.345 5.918 1.00 93.81 86 LYS A O 1
ATOM 660 N N . VAL A 1 87 ? -2.330 -13.378 6.301 1.00 94.56 87 VAL A N 1
ATOM 661 C CA . VAL A 1 87 ? -2.702 -13.919 4.983 1.00 94.56 87 VAL A CA 1
ATOM 662 C C . VAL A 1 87 ? -2.364 -12.918 3.877 1.00 94.56 87 VAL A C 1
ATOM 664 O O . VAL A 1 87 ? -1.725 -13.288 2.898 1.00 94.56 87 VAL A O 1
ATOM 667 N N . ALA A 1 88 ? -2.709 -11.641 4.045 1.00 91.69 88 ALA A N 1
ATOM 668 C CA . ALA A 1 88 ? -2.399 -10.587 3.081 1.00 91.69 88 ALA A CA 1
ATOM 669 C C . ALA A 1 88 ? -0.883 -10.415 2.874 1.00 91.69 88 ALA A C 1
ATOM 671 O O . ALA A 1 88 ? -0.426 -10.297 1.736 1.00 91.69 88 ALA A O 1
ATOM 672 N N . ALA A 1 89 ? -0.096 -10.478 3.956 1.00 91.75 89 ALA A N 1
ATOM 673 C CA . ALA A 1 89 ? 1.365 -10.414 3.904 1.00 91.75 89 ALA A CA 1
ATOM 674 C C . ALA A 1 89 ? 1.996 -11.587 3.137 1.00 91.75 89 ALA A C 1
ATOM 676 O O . ALA A 1 89 ? 3.081 -11.434 2.582 1.00 91.75 89 ALA A O 1
ATOM 677 N N . PHE A 1 90 ? 1.325 -12.739 3.084 1.00 94.81 90 PHE A N 1
ATOM 678 C CA . PHE A 1 90 ? 1.726 -13.870 2.249 1.00 94.81 90 PHE A CA 1
ATOM 679 C C . PHE A 1 90 ? 1.255 -13.706 0.795 1.00 94.81 90 PHE A C 1
ATOM 681 O O . PHE A 1 90 ? 2.039 -13.885 -0.133 1.00 94.81 90 PHE A O 1
ATOM 688 N N . MET A 1 91 ? 0.001 -13.294 0.590 1.00 94.25 91 MET A N 1
ATOM 689 C CA . MET A 1 91 ? -0.613 -13.160 -0.737 1.00 94.25 91 MET A CA 1
ATOM 690 C C . MET A 1 91 ? 0.102 -12.153 -1.643 1.00 94.25 91 MET A C 1
ATOM 692 O O . MET A 1 91 ? 0.239 -12.413 -2.836 1.00 94.25 91 MET A O 1
ATOM 696 N N . GLY A 1 92 ? 0.573 -11.023 -1.102 1.00 91.31 92 GLY A N 1
ATOM 697 C CA . GLY A 1 92 ? 1.278 -10.000 -1.884 1.00 91.31 92 GLY A CA 1
ATOM 698 C C . GLY A 1 92 ? 2.532 -10.547 -2.585 1.00 91.31 92 GLY A C 1
ATOM 699 O O . GLY A 1 92 ? 2.584 -10.547 -3.816 1.00 91.31 92 GLY A O 1
ATOM 700 N N . PRO A 1 93 ? 3.526 -11.067 -1.839 1.00 94.44 93 PRO A N 1
ATOM 701 C CA . PRO A 1 93 ? 4.712 -11.695 -2.416 1.00 94.44 93 PRO A CA 1
ATOM 702 C C . PRO A 1 93 ? 4.398 -12.869 -3.345 1.00 94.44 93 PRO A C 1
ATOM 704 O O . PRO A 1 93 ? 5.041 -12.998 -4.383 1.00 94.44 93 PRO A O 1
ATOM 707 N N . THR A 1 94 ? 3.408 -13.705 -3.017 1.00 95.50 94 THR A N 1
ATOM 708 C CA . THR A 1 94 ? 3.013 -14.831 -3.877 1.00 95.50 94 THR A CA 1
ATOM 709 C C . THR A 1 94 ? 2.474 -14.356 -5.224 1.00 95.50 94 THR A C 1
ATOM 711 O O . THR A 1 94 ? 2.877 -14.885 -6.260 1.00 95.50 94 THR A O 1
ATOM 714 N N . LEU A 1 95 ? 1.605 -13.341 -5.228 1.00 94.94 95 LEU A N 1
ATOM 715 C CA . LEU A 1 95 ? 1.069 -12.759 -6.457 1.00 94.94 95 LEU A CA 1
ATOM 716 C C . LEU A 1 95 ? 2.181 -12.119 -7.293 1.00 94.94 95 LEU A C 1
ATOM 718 O O . LEU A 1 95 ? 2.270 -12.389 -8.490 1.00 94.94 95 LEU A O 1
ATOM 722 N N . TYR A 1 96 ? 3.056 -11.332 -6.656 1.00 93.69 96 TYR A N 1
ATOM 723 C CA . TYR A 1 96 ? 4.217 -10.743 -7.322 1.00 93.69 96 TYR A CA 1
ATOM 724 C C . TYR A 1 96 ? 5.097 -11.819 -7.955 1.00 93.69 96 TYR A C 1
ATOM 726 O O . TYR A 1 96 ? 5.423 -11.719 -9.132 1.00 93.69 96 TYR A O 1
ATOM 734 N N . PHE A 1 97 ? 5.455 -12.853 -7.189 1.00 94.56 97 PHE A N 1
ATOM 735 C CA . PHE A 1 97 ? 6.312 -13.937 -7.655 1.00 94.56 97 PHE A CA 1
ATOM 736 C C . PHE A 1 97 ? 5.709 -14.629 -8.876 1.00 94.56 97 PHE A C 1
ATOM 738 O O . PHE A 1 97 ? 6.380 -14.773 -9.891 1.00 94.56 97 PHE A O 1
ATOM 745 N N . PHE A 1 98 ? 4.428 -14.996 -8.813 1.00 94.75 98 PHE A N 1
ATOM 746 C CA . PHE A 1 98 ? 3.757 -15.654 -9.928 1.00 94.75 98 PHE A CA 1
ATOM 747 C C . PHE A 1 98 ? 3.738 -14.774 -11.186 1.00 94.75 98 PHE A C 1
ATOM 749 O O . PHE A 1 98 ? 4.089 -15.232 -12.271 1.00 94.75 98 PHE A O 1
ATOM 756 N N . MET A 1 99 ? 3.394 -13.492 -11.039 1.00 92.06 99 MET A N 1
ATOM 757 C CA . MET A 1 99 ? 3.330 -12.556 -12.165 1.00 92.06 99 MET A CA 1
ATOM 758 C C . MET A 1 99 ? 4.711 -12.232 -12.743 1.00 92.06 99 MET A C 1
ATOM 760 O O . MET A 1 99 ? 4.851 -12.131 -13.959 1.00 92.06 99 MET A O 1
ATOM 764 N N . ALA A 1 100 ? 5.733 -12.113 -11.893 1.00 90.44 100 ALA A N 1
ATOM 765 C CA . ALA A 1 100 ? 7.105 -11.847 -12.312 1.00 90.44 100 ALA A CA 1
ATOM 766 C C . ALA A 1 100 ? 7.751 -13.046 -13.021 1.00 90.44 100 ALA A C 1
ATOM 768 O O . ALA A 1 100 ? 8.561 -12.845 -13.918 1.00 90.44 100 ALA A O 1
ATOM 769 N N . VAL A 1 101 ? 7.396 -14.277 -12.634 1.00 90.81 101 VAL A N 1
ATOM 770 C CA . VAL A 1 101 ? 7.925 -15.512 -13.240 1.00 90.81 101 VAL A CA 1
ATOM 771 C C . VAL A 1 101 ? 7.261 -15.824 -14.582 1.00 90.81 101 VAL A C 1
ATOM 773 O O . VAL A 1 101 ? 7.937 -16.284 -15.495 1.00 90.81 101 VAL A O 1
ATOM 776 N N . VAL A 1 102 ? 5.947 -15.608 -14.703 1.00 90.00 102 VAL A N 1
ATOM 777 C CA . VAL A 1 102 ? 5.197 -15.923 -15.934 1.00 90.00 102 VAL A CA 1
ATOM 778 C C . VAL A 1 102 ? 5.378 -14.850 -17.008 1.00 90.00 102 VAL A C 1
ATOM 780 O O . VAL A 1 102 ? 5.414 -15.183 -18.190 1.00 90.00 102 VAL A O 1
ATOM 783 N N . TYR A 1 103 ? 5.467 -13.580 -16.609 1.00 85.38 103 TYR A N 1
ATOM 784 C CA . TYR A 1 103 ? 5.582 -12.449 -17.528 1.00 85.38 103 TYR A CA 1
ATOM 785 C C . TYR A 1 103 ? 6.940 -11.761 -17.384 1.00 85.38 103 TYR A C 1
ATOM 787 O O . TYR A 1 103 ? 7.903 -12.140 -18.037 1.00 85.38 103 TYR A O 1
ATOM 795 N N . ASP A 1 104 ? 7.006 -10.731 -16.545 1.00 85.69 104 ASP A N 1
ATOM 796 C CA . ASP A 1 104 ? 8.215 -9.974 -16.248 1.00 85.69 104 ASP A CA 1
ATOM 797 C C . ASP A 1 104 ? 8.038 -9.245 -14.908 1.00 85.69 104 ASP A C 1
ATOM 799 O O . ASP A 1 104 ? 6.917 -9.011 -14.437 1.00 85.69 104 ASP A O 1
ATOM 803 N N . SER A 1 105 ? 9.148 -8.823 -14.308 1.00 86.69 105 SER A N 1
ATOM 804 C CA . SER A 1 105 ? 9.168 -8.052 -13.063 1.00 86.69 105 SER A CA 1
ATOM 805 C C . SER A 1 105 ? 8.289 -6.795 -13.124 1.00 86.69 105 SER A C 1
ATOM 807 O O . SER A 1 105 ? 7.660 -6.440 -12.125 1.00 86.69 105 SER A O 1
ATOM 809 N N . ARG A 1 106 ? 8.172 -6.139 -14.289 1.00 85.81 106 ARG A N 1
ATOM 810 C CA . ARG A 1 106 ? 7.312 -4.954 -14.478 1.00 85.81 106 ARG A CA 1
ATOM 811 C C . ARG A 1 106 ? 5.832 -5.279 -14.304 1.00 85.81 106 ARG A C 1
ATOM 813 O O . ARG A 1 106 ? 5.117 -4.547 -13.621 1.00 85.81 106 ARG A O 1
ATOM 820 N N . VAL A 1 107 ? 5.386 -6.400 -14.871 1.00 87.44 107 VAL A N 1
ATOM 821 C CA . VAL A 1 107 ? 4.013 -6.903 -14.707 1.00 87.44 107 VAL A CA 1
ATOM 822 C C . VAL A 1 107 ? 3.786 -7.353 -13.263 1.00 87.44 107 VAL A C 1
ATOM 824 O O . VAL A 1 107 ? 2.724 -7.094 -12.695 1.00 87.44 107 VAL A O 1
ATOM 827 N N . GLY A 1 108 ? 4.812 -7.925 -12.623 1.00 90.31 108 GLY A N 1
ATOM 828 C CA . GLY A 1 108 ? 4.823 -8.199 -11.187 1.00 90.31 108 GLY A CA 1
ATOM 829 C C . GLY A 1 108 ? 4.540 -6.951 -10.346 1.00 90.31 108 GLY A C 1
ATOM 830 O O . GLY A 1 108 ? 3.613 -6.956 -9.536 1.00 90.31 108 GLY A O 1
ATOM 831 N N . ILE A 1 109 ? 5.272 -5.855 -10.563 1.00 90.25 109 ILE A N 1
ATOM 832 C CA . ILE A 1 109 ? 5.054 -4.582 -9.851 1.00 90.25 109 ILE A CA 1
ATOM 833 C C . ILE A 1 109 ? 3.644 -4.038 -10.123 1.00 90.25 109 ILE A C 1
ATOM 835 O O . ILE A 1 109 ? 2.942 -3.648 -9.188 1.00 90.25 109 ILE A O 1
ATOM 839 N N . PHE A 1 110 ? 3.199 -4.070 -11.382 1.00 90.56 110 PHE A N 1
ATOM 840 C CA . PHE A 1 110 ? 1.858 -3.630 -11.767 1.00 90.56 110 PHE A CA 1
ATOM 841 C C . PHE A 1 110 ? 0.748 -4.432 -11.072 1.00 90.56 110 PHE A C 1
ATOM 843 O O . PHE A 1 110 ? -0.258 -3.858 -10.659 1.00 90.56 110 PHE A O 1
ATOM 850 N N . SER A 1 111 ? 0.940 -5.738 -10.863 1.00 92.94 111 SER A N 1
ATOM 851 C CA . SER A 1 111 ? -0.029 -6.575 -10.145 1.00 92.94 111 SER A CA 1
ATOM 852 C C . SER A 1 111 ? -0.237 -6.127 -8.693 1.00 92.94 111 SER A C 1
ATOM 854 O O . SER A 1 111 ? -1.368 -6.108 -8.208 1.00 92.94 111 SER A O 1
ATOM 856 N N . ILE A 1 112 ? 0.829 -5.680 -8.019 1.00 92.62 112 ILE A N 1
ATOM 857 C CA . ILE A 1 112 ? 0.745 -5.132 -6.660 1.00 92.62 112 ILE A CA 1
ATOM 858 C C . ILE A 1 112 ? 0.025 -3.786 -6.669 1.00 92.62 112 ILE A C 1
ATOM 860 O O . ILE A 1 112 ? -0.831 -3.547 -5.818 1.00 92.62 112 ILE A O 1
ATOM 864 N N . SER A 1 113 ? 0.305 -2.924 -7.650 1.00 91.44 113 SER A N 1
ATOM 865 C CA . SER A 1 113 ? -0.450 -1.680 -7.831 1.00 91.44 113 SER A CA 1
ATOM 866 C C . SER A 1 113 ? -1.940 -1.954 -8.050 1.00 91.44 113 SER A C 1
ATOM 868 O O . SER A 1 113 ? -2.773 -1.309 -7.421 1.00 91.44 113 SER A O 1
ATOM 870 N N . MET A 1 114 ? -2.288 -2.949 -8.868 1.00 93.19 114 MET A N 1
ATOM 871 C CA . MET A 1 114 ? -3.679 -3.344 -9.097 1.00 93.19 114 MET A CA 1
ATOM 872 C C . MET A 1 114 ? -4.345 -3.870 -7.819 1.00 93.19 114 MET A C 1
ATOM 874 O O . MET A 1 114 ? -5.476 -3.496 -7.519 1.00 93.19 114 MET A O 1
ATOM 878 N N . LEU A 1 115 ? -3.637 -4.677 -7.022 1.00 92.38 115 LEU A N 1
ATOM 879 C CA . LEU A 1 115 ? -4.125 -5.152 -5.725 1.00 92.38 115 LEU A CA 1
ATOM 880 C C . LEU A 1 115 ? -4.428 -3.984 -4.771 1.00 92.38 115 LEU A C 1
ATOM 882 O O . LEU A 1 115 ? -5.468 -3.984 -4.111 1.00 92.38 115 LEU A O 1
ATOM 886 N N . LEU A 1 116 ? -3.558 -2.969 -4.733 1.00 91.81 116 LEU A N 1
ATOM 887 C CA . LEU A 1 116 ? -3.785 -1.749 -3.953 1.00 91.81 116 LEU A CA 1
ATOM 888 C C . LEU A 1 116 ? -5.015 -0.974 -4.446 1.00 91.81 116 LEU A C 1
ATOM 890 O O . LEU A 1 116 ? -5.807 -0.524 -3.621 1.00 91.81 116 LEU A O 1
ATOM 894 N N . LEU A 1 117 ? -5.210 -0.848 -5.764 1.00 92.81 117 LEU A N 1
ATOM 895 C CA . LEU A 1 117 ? -6.378 -0.172 -6.344 1.00 92.81 117 LEU A CA 1
ATOM 896 C C . LEU A 1 117 ? -7.686 -0.903 -6.028 1.00 92.81 117 LEU A C 1
ATOM 898 O O . LEU A 1 117 ? -8.670 -0.262 -5.668 1.00 92.81 117 LEU A O 1
ATOM 902 N N . ILE A 1 118 ? -7.693 -2.235 -6.111 1.00 93.56 118 ILE A N 1
ATOM 903 C CA . ILE A 1 118 ? -8.851 -3.052 -5.724 1.00 93.56 118 ILE A CA 1
ATOM 904 C C . ILE A 1 118 ? -9.160 -2.846 -4.237 1.00 93.56 118 ILE A C 1
ATOM 906 O O . ILE A 1 118 ? -10.310 -2.602 -3.880 1.00 93.56 118 ILE A O 1
ATOM 910 N N . GLY A 1 119 ? -8.141 -2.882 -3.374 1.00 90.25 119 GLY A N 1
ATOM 911 C CA . GLY A 1 119 ? -8.303 -2.616 -1.943 1.00 90.25 119 GLY A CA 1
ATOM 912 C C . GLY A 1 119 ? -8.851 -1.214 -1.655 1.00 90.25 119 GLY A C 1
ATOM 913 O O . GLY A 1 119 ? -9.757 -1.064 -0.838 1.00 90.25 119 GLY A O 1
ATOM 914 N N . ALA A 1 120 ? -8.356 -0.197 -2.364 1.00 90.44 120 ALA A N 1
ATOM 915 C CA . ALA A 1 120 ? -8.849 1.173 -2.252 1.00 90.44 120 ALA A CA 1
ATOM 916 C C . ALA A 1 120 ? -10.308 1.307 -2.724 1.00 90.44 120 ALA A C 1
ATOM 918 O O . ALA A 1 120 ? -11.107 1.964 -2.061 1.00 90.44 120 ALA A O 1
ATOM 919 N N . GLY A 1 121 ? -10.674 0.648 -3.828 1.00 93.06 121 GLY A N 1
ATOM 920 C CA . GLY A 1 121 ? -12.048 0.613 -4.332 1.00 93.06 121 GLY A CA 1
ATOM 921 C C . GLY A 1 121 ? -13.012 -0.073 -3.364 1.00 93.06 121 GLY A C 1
ATOM 922 O O . GLY A 1 121 ? -14.087 0.455 -3.095 1.00 93.06 121 GLY A O 1
ATOM 923 N N . LEU A 1 122 ? -12.605 -1.200 -2.771 1.00 90.00 122 LEU A N 1
ATOM 924 C CA . LEU A 1 122 ? -13.386 -1.878 -1.732 1.00 90.00 122 LEU A CA 1
ATOM 925 C C . LEU A 1 122 ? -13.601 -0.979 -0.514 1.00 90.00 122 LEU A C 1
ATOM 927 O O . LEU A 1 122 ? -14.714 -0.911 -0.003 1.00 90.00 122 LEU A O 1
ATOM 931 N N . LEU A 1 123 ? -12.567 -0.254 -0.077 1.00 87.69 123 LEU A N 1
ATOM 932 C CA . LEU A 1 123 ? -12.687 0.679 1.042 1.00 87.69 123 LEU A CA 1
ATOM 933 C C . LEU A 1 123 ? -13.652 1.831 0.731 1.00 87.69 123 LEU A C 1
ATOM 935 O O . LEU A 1 123 ? -14.388 2.255 1.615 1.00 87.69 123 LEU A O 1
ATOM 939 N N . TYR A 1 124 ? -13.693 2.304 -0.519 1.00 87.75 124 TYR A N 1
ATOM 940 C CA . TYR A 1 124 ? -14.632 3.344 -0.947 1.00 87.75 124 TYR A CA 1
ATOM 941 C C . TYR A 1 124 ? -16.101 2.893 -0.886 1.00 87.75 124 TYR A C 1
ATOM 943 O O . TYR A 1 124 ? -16.991 3.720 -0.713 1.00 87.75 124 TYR A O 1
ATOM 951 N N . MET A 1 125 ? -16.368 1.589 -0.999 1.00 89.00 125 MET A N 1
ATOM 952 C CA . MET A 1 125 ? -17.723 1.033 -0.894 1.00 89.00 125 MET A CA 1
ATOM 953 C C . MET A 1 125 ? -18.190 0.831 0.557 1.00 89.00 125 MET A C 1
ATOM 955 O O . MET A 1 125 ? -19.357 0.510 0.774 1.00 89.00 125 MET A O 1
ATOM 959 N N . VAL A 1 126 ? -17.308 0.983 1.551 1.00 86.19 126 VAL A N 1
ATOM 960 C CA . VAL A 1 126 ? -17.643 0.760 2.964 1.00 86.19 126 VAL A CA 1
ATOM 961 C C . VAL A 1 126 ? -18.264 2.015 3.575 1.00 86.19 126 VAL A C 1
ATOM 963 O O . VAL A 1 126 ? -17.617 3.056 3.679 1.00 86.19 126 VAL A O 1
ATOM 966 N N . ASP A 1 127 ? -19.499 1.886 4.060 1.00 85.44 127 ASP A N 1
ATOM 967 C CA . ASP A 1 127 ? -20.160 2.919 4.859 1.00 85.44 127 ASP A CA 1
ATOM 968 C C . ASP A 1 127 ? -19.749 2.803 6.336 1.00 85.44 127 ASP A C 1
ATOM 970 O O . ASP A 1 127 ? -20.108 1.862 7.052 1.00 85.44 127 ASP A O 1
ATOM 974 N N . ILE A 1 128 ? -18.967 3.779 6.792 1.00 84.50 128 ILE A N 1
ATOM 975 C CA . ILE A 1 128 ? -18.445 3.831 8.160 1.00 84.50 128 ILE A CA 1
ATOM 976 C C . ILE A 1 128 ? -19.556 4.172 9.164 1.00 84.50 128 ILE A C 1
ATOM 978 O O . ILE A 1 128 ? -19.518 3.696 10.299 1.00 84.50 128 ILE A O 1
ATOM 982 N N . GLU A 1 129 ? -20.546 4.980 8.784 1.00 82.19 129 GLU A N 1
ATOM 983 C CA . GLU A 1 129 ? -21.584 5.432 9.713 1.00 82.19 129 GLU A CA 1
ATOM 984 C C . GLU A 1 129 ? -22.563 4.297 10.028 1.00 82.19 129 GLU A C 1
ATOM 986 O O . GLU A 1 129 ? -22.895 4.080 11.197 1.00 82.19 129 GLU A O 1
ATOM 991 N N . ALA A 1 130 ? -22.922 3.502 9.014 1.00 81.75 130 ALA A N 1
ATOM 992 C CA . ALA A 1 130 ? -23.678 2.265 9.201 1.00 81.75 130 ALA A CA 1
ATOM 993 C C . ALA A 1 130 ? -22.939 1.291 10.138 1.00 81.75 130 ALA A C 1
ATOM 995 O O . ALA A 1 130 ? -23.508 0.826 11.126 1.00 81.75 130 ALA A O 1
ATOM 996 N N . GLY A 1 131 ? -21.636 1.074 9.914 1.00 79.69 131 GLY A N 1
ATOM 997 C CA . GLY A 1 131 ? -20.826 0.197 10.767 1.00 79.69 131 GLY A CA 1
ATOM 998 C C . GLY A 1 131 ? -20.761 0.654 12.231 1.00 79.69 131 GLY A C 1
ATOM 999 O O . GLY A 1 131 ? -20.819 -0.163 13.150 1.00 79.69 131 GLY A O 1
ATOM 1000 N N . ARG A 1 132 ? -20.696 1.969 12.479 1.00 81.56 132 ARG A N 1
ATOM 1001 C CA . ARG A 1 132 ? -20.726 2.532 13.841 1.00 81.56 132 ARG A CA 1
ATOM 1002 C C . ARG A 1 132 ? -22.088 2.365 14.514 1.00 81.56 132 ARG A C 1
ATOM 1004 O O . ARG A 1 132 ? -22.135 2.222 15.737 1.00 81.56 132 ARG A O 1
ATOM 1011 N N . ALA A 1 133 ? -23.184 2.441 13.759 1.00 81.94 133 ALA A N 1
ATOM 1012 C CA . ALA A 1 133 ? -24.529 2.228 14.287 1.00 81.94 133 ALA A CA 1
ATOM 1013 C C . ALA A 1 133 ? -24.732 0.768 14.719 1.00 81.94 133 ALA A C 1
ATOM 1015 O O . ALA A 1 133 ? -25.176 0.528 15.843 1.00 81.94 133 ALA A O 1
ATOM 1016 N N . ASP A 1 134 ? -24.307 -0.183 13.886 1.00 82.50 134 ASP A N 1
ATOM 1017 C CA . ASP A 1 134 ? -24.398 -1.618 14.177 1.00 82.50 134 ASP A CA 1
ATOM 1018 C C . ASP A 1 134 ? -23.564 -2.012 15.404 1.00 82.50 134 ASP A C 1
ATOM 1020 O O . ASP A 1 134 ? -24.030 -2.759 16.268 1.00 82.50 134 ASP A O 1
ATOM 1024 N N . ALA A 1 135 ? -22.357 -1.449 15.537 1.00 80.25 135 ALA A N 1
ATOM 1025 C CA . ALA A 1 135 ? -21.495 -1.678 16.696 1.00 80.25 135 ALA A CA 1
ATOM 1026 C C . ALA A 1 135 ? -22.164 -1.256 18.017 1.00 80.25 135 ALA A C 1
ATOM 1028 O O . ALA A 1 135 ? -22.089 -1.977 19.013 1.00 80.25 135 ALA A O 1
ATOM 1029 N N . ARG A 1 136 ? -22.847 -0.100 18.021 1.00 80.12 136 ARG A N 1
ATOM 1030 C CA . ARG A 1 136 ? -23.579 0.402 19.197 1.00 80.12 136 ARG A CA 1
ATOM 1031 C C . ARG A 1 136 ? -24.800 -0.456 19.514 1.00 80.12 136 ARG A C 1
ATOM 1033 O O . ARG A 1 136 ? -25.010 -0.789 20.676 1.00 80.12 136 ARG A O 1
ATOM 1040 N N . ALA A 1 137 ? -25.570 -0.836 18.495 1.00 80.06 137 ALA A N 1
ATOM 1041 C CA . ALA A 1 137 ? -26.768 -1.652 18.671 1.00 80.06 137 ALA A CA 1
ATOM 1042 C C . ALA A 1 137 ? -26.446 -3.029 19.278 1.00 80.06 137 ALA A C 1
ATOM 1044 O O . ALA A 1 137 ? -27.178 -3.515 20.144 1.00 80.06 137 ALA A O 1
ATOM 1045 N N . GLU A 1 138 ? -25.338 -3.653 18.869 1.00 78.56 138 GLU A N 1
ATOM 1046 C CA . GLU A 1 138 ? -24.914 -4.941 19.425 1.00 78.56 138 GLU A CA 1
ATOM 1047 C C . GLU A 1 138 ? -24.398 -4.807 20.872 1.00 78.56 138 GLU A C 1
ATOM 1049 O O . GLU A 1 138 ? -24.742 -5.643 21.712 1.00 78.56 138 GLU A O 1
ATOM 1054 N N . ASP A 1 139 ? -23.654 -3.741 21.204 1.00 79.56 139 ASP A N 1
ATOM 1055 C CA . ASP A 1 139 ? -23.227 -3.467 22.587 1.00 79.56 139 ASP A CA 1
ATOM 1056 C C . ASP A 1 139 ? -24.441 -3.201 23.513 1.00 79.56 139 ASP A C 1
ATOM 1058 O O . ASP A 1 139 ? -24.491 -3.726 24.628 1.00 79.56 139 ASP A O 1
ATOM 1062 N N . GLU A 1 140 ? -25.465 -2.472 23.051 1.00 79.31 140 GLU A N 1
ATOM 1063 C CA . GLU A 1 140 ? -26.720 -2.256 23.795 1.00 79.31 140 GLU A CA 1
ATOM 1064 C C . GLU A 1 140 ? -27.517 -3.555 23.988 1.00 79.31 140 GLU A C 1
ATOM 1066 O O . GLU A 1 140 ? -28.024 -3.834 25.080 1.00 79.31 140 GLU A O 1
ATOM 1071 N N . ARG A 1 141 ? -27.603 -4.392 22.947 1.00 80.06 141 ARG A N 1
ATOM 1072 C CA . ARG A 1 141 ? -28.287 -5.691 23.001 1.00 80.06 141 ARG A CA 1
ATOM 1073 C C . ARG A 1 141 ? -27.617 -6.649 23.983 1.00 80.06 141 ARG A C 1
ATOM 1075 O O . ARG A 1 141 ? -28.312 -7.353 24.720 1.00 80.06 141 ARG A O 1
ATOM 1082 N N . LEU A 1 142 ? -26.285 -6.696 23.989 1.00 75.38 142 LEU A N 1
ATOM 1083 C CA . LEU A 1 142 ? -25.513 -7.510 24.928 1.00 75.38 142 LEU A CA 1
ATOM 1084 C C . LEU A 1 142 ? -25.642 -6.979 26.357 1.00 75.38 142 LEU A C 1
ATOM 1086 O O . LEU A 1 142 ? -25.901 -7.768 27.264 1.00 75.38 142 LEU A O 1
ATOM 1090 N N . GLY A 1 143 ? -25.569 -5.659 26.553 1.00 75.31 143 GLY A N 1
ATOM 1091 C CA . GLY A 1 143 ? -25.803 -5.033 27.855 1.00 75.31 143 GLY A CA 1
ATOM 1092 C C . GLY A 1 143 ? -27.180 -5.373 28.429 1.00 75.31 143 GLY A C 1
ATOM 1093 O O . GLY A 1 143 ? -27.287 -5.784 29.582 1.00 75.31 143 GLY A O 1
ATOM 1094 N N . LYS A 1 144 ? -28.234 -5.303 27.608 1.00 76.00 144 LYS A N 1
ATOM 1095 C CA . LYS A 1 144 ? -29.600 -5.636 28.034 1.00 76.00 144 LYS A CA 1
ATOM 1096 C C . LYS A 1 144 ? -29.758 -7.109 28.426 1.00 76.00 144 LYS A C 1
ATOM 1098 O O . LYS A 1 144 ? -30.386 -7.395 29.436 1.00 76.00 144 LYS A O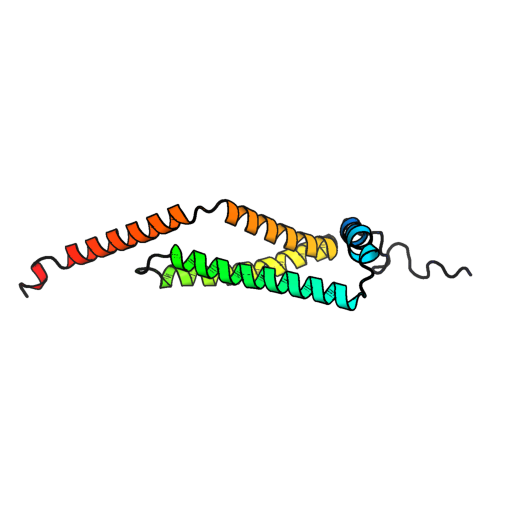 1
ATOM 1103 N N . LYS A 1 145 ? -29.137 -8.038 27.687 1.00 73.69 145 LYS A N 1
ATOM 1104 C CA . LYS A 1 145 ? -29.121 -9.468 28.053 1.00 73.69 145 LYS A CA 1
ATOM 1105 C C . LYS A 1 145 ? -28.412 -9.733 29.380 1.00 73.69 145 LYS A C 1
ATOM 1107 O O . LYS A 1 145 ? -28.857 -10.590 30.135 1.00 73.69 145 LYS A O 1
ATOM 1112 N N . LEU A 1 146 ? -27.314 -9.026 29.653 1.00 71.44 146 LEU A N 1
ATOM 1113 C CA . LEU A 1 146 ? -26.588 -9.162 30.917 1.00 71.44 146 LEU A CA 1
ATOM 1114 C C . LEU A 1 146 ? -27.443 -8.681 32.094 1.00 71.44 146 LEU A C 1
ATOM 1116 O O . LEU A 1 146 ? -27.536 -9.389 33.094 1.00 71.44 146 LEU A O 1
ATOM 1120 N N . LEU A 1 147 ? -28.114 -7.535 31.940 1.00 72.12 147 LEU A N 1
ATOM 1121 C CA . LEU A 1 147 ? -29.030 -6.984 32.941 1.00 72.12 147 LEU A CA 1
ATOM 1122 C C . LEU A 1 147 ? -30.242 -7.895 33.185 1.00 72.12 147 LEU A C 1
ATOM 1124 O O . LEU A 1 147 ? -30.557 -8.172 34.337 1.00 72.12 147 LEU A O 1
ATOM 1128 N N . ASP A 1 148 ? -30.867 -8.419 32.126 1.00 71.62 148 ASP A N 1
ATOM 1129 C CA . ASP A 1 148 ? -31.977 -9.3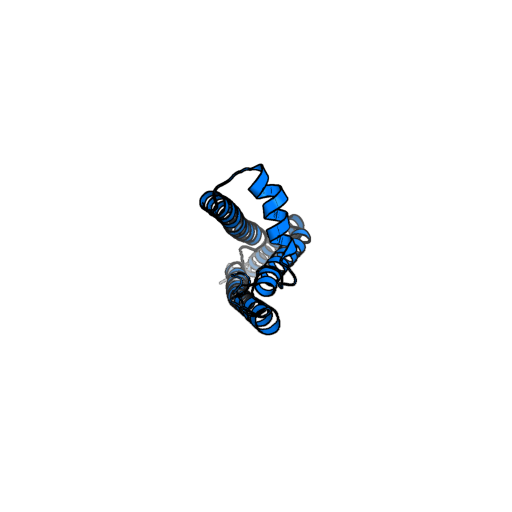76 32.249 1.00 71.62 148 ASP A CA 1
ATOM 1130 C C . ASP A 1 148 ? -31.533 -10.685 32.928 1.00 71.62 148 ASP A C 1
ATOM 1132 O O . ASP A 1 148 ? -32.306 -11.275 33.677 1.00 71.62 148 ASP A O 1
ATOM 1136 N N . SER A 1 149 ? -30.284 -11.131 32.724 1.00 63.66 149 SER A N 1
ATOM 1137 C CA . SER A 1 149 ? -29.750 -12.326 33.402 1.00 63.66 149 SER A CA 1
ATOM 1138 C C . SER A 1 149 ? -29.398 -12.107 34.879 1.00 63.66 149 SER A C 1
ATOM 1140 O O . SER A 1 149 ? -29.300 -13.077 35.621 1.00 63.66 149 SER A O 1
ATOM 1142 N N . GLN A 1 150 ? -29.209 -10.853 35.310 1.00 64.44 150 GLN A N 1
ATOM 1143 C CA . GLN A 1 150 ? -28.957 -10.485 36.711 1.00 64.44 150 GLN A CA 1
ATOM 1144 C C . GLN A 1 150 ? -30.229 -10.049 37.463 1.00 64.44 150 GLN A C 1
ATOM 1146 O O . GLN A 1 150 ? -30.144 -9.631 38.619 1.00 64.44 150 GLN A O 1
ATOM 1151 N N . GLY A 1 151 ? -31.404 -10.163 36.830 1.00 66.88 151 GLY A N 1
ATOM 1152 C CA . GLY A 1 151 ? -32.712 -9.975 37.462 1.00 66.88 151 GLY A CA 1
ATOM 1153 C C . GLY A 1 151 ? -32.945 -10.906 38.670 1.00 66.88 151 GLY A C 1
ATOM 1154 O O . GLY A 1 151 ? -32.173 -11.836 38.879 1.00 66.88 151 GLY A O 1
ATOM 1155 N N . PRO A 1 152 ? -34.004 -10.660 39.464 1.00 59.84 152 PRO A N 1
ATOM 1156 C CA . PRO A 1 152 ? -34.103 -10.755 40.937 1.00 59.84 152 PRO A CA 1
ATOM 1157 C C . PRO A 1 152 ? -33.680 -12.044 41.671 1.00 59.84 152 PRO A C 1
ATOM 1159 O O . PRO A 1 152 ? -33.677 -12.037 42.900 1.00 59.84 152 PRO A O 1
ATOM 1162 N N . ASP A 1 153 ? -33.285 -13.111 40.984 1.00 63.00 153 ASP A N 1
ATOM 1163 C CA . ASP A 1 153 ? -32.891 -14.387 41.594 1.00 63.00 153 ASP A CA 1
ATOM 1164 C C . ASP A 1 153 ? -31.513 -14.329 42.283 1.00 63.00 153 ASP A C 1
ATOM 1166 O O . ASP A 1 153 ? -31.234 -15.131 43.166 1.00 63.00 153 ASP A O 1
ATOM 1170 N N . SER A 1 154 ? -30.669 -13.340 41.961 1.00 56.41 154 SER A N 1
ATOM 1171 C CA . SER A 1 154 ? -29.362 -13.145 42.618 1.00 56.41 154 SER A CA 1
ATOM 1172 C C . SER A 1 154 ? -29.426 -12.454 43.988 1.00 56.41 154 SER A C 1
ATOM 1174 O O . SER A 1 154 ? -28.413 -12.388 44.678 1.00 56.41 154 SER A O 1
ATOM 1176 N N . LEU A 1 155 ? -30.590 -11.916 44.385 1.00 56.06 155 LEU A N 1
ATOM 1177 C CA . LEU A 1 155 ? -30.793 -11.300 45.708 1.00 56.06 155 LEU A CA 1
ATOM 1178 C C . LEU A 1 155 ? -31.548 -12.224 46.682 1.00 56.06 155 LEU A C 1
ATOM 1180 O O . LEU A 1 155 ? -31.940 -11.784 47.764 1.00 56.06 155 LEU A O 1
ATOM 1184 N N . VAL A 1 156 ? -31.792 -13.475 46.277 1.00 58.72 156 VAL A N 1
ATOM 1185 C CA . VAL A 1 156 ? -32.530 -14.486 47.053 1.00 58.72 156 VAL A CA 1
ATOM 1186 C C . VAL A 1 156 ? -31.623 -15.651 47.496 1.00 58.72 156 VAL A C 1
ATOM 1188 O O . VAL A 1 156 ? -32.061 -16.470 48.303 1.00 58.72 156 VAL A O 1
ATOM 1191 N N . GLU A 1 157 ? -30.356 -15.689 47.065 1.00 49.66 157 GLU A N 1
ATOM 1192 C CA . GLU A 1 157 ? -29.309 -16.571 47.623 1.00 49.66 157 GLU A CA 1
ATOM 1193 C C . GLU A 1 157 ? -28.391 -15.854 48.622 1.00 49.66 157 GLU A C 1
ATOM 1195 O O . GLU A 1 157 ? -27.959 -14.712 48.342 1.00 49.66 157 GLU A O 1
#

pLDDT: mean 81.57, std 12.88, range [43.5, 96.0]

Foldseek 3Di:
DDPDDPDDPPDPPPQPPAPPSVVVVVCCVPPVVVVVDDPVVVVVVVVVVVVCVVVVVVVVVVVLQVLLAAPVCNVVSVVVVVVVVVVVVVVLVVQLVVLCVVGHNVSSVVSSVVVVVVVVVVVVPDDSVVSNVVSVVVNVVVVVVVVVVPPDPVVVD